Protein AF-A0A3B8Q4L4-F1 (afdb_monomer_lite)

Structure (mmCIF, N/CA/C/O backbone):
data_AF-A0A3B8Q4L4-F1
#
_entry.id   AF-A0A3B8Q4L4-F1
#
loop_
_atom_site.group_PDB
_atom_site.id
_atom_site.type_symbol
_atom_site.label_atom_id
_atom_site.label_alt_id
_atom_site.label_comp_id
_atom_site.label_asym_id
_atom_site.label_entity_id
_atom_site.label_seq_id
_atom_site.pdbx_PDB_ins_code
_atom_site.Cartn_x
_atom_site.Cartn_y
_atom_site.Cartn_z
_atom_site.occupancy
_atom_site.B_iso_or_equiv
_atom_site.auth_seq_id
_atom_site.auth_comp_id
_atom_site.auth_asym_id
_atom_site.auth_atom_id
_atom_site.pdbx_PDB_model_num
ATOM 1 N N . MET A 1 1 ? -42.171 13.833 16.687 1.00 53.84 1 MET A N 1
ATOM 2 C CA . MET A 1 1 ? -41.559 14.857 15.805 1.00 53.84 1 MET A CA 1
ATOM 3 C C . MET A 1 1 ? -40.022 14.888 15.889 1.00 53.84 1 MET A C 1
ATOM 5 O O . MET A 1 1 ? -39.383 14.886 14.846 1.00 53.84 1 MET A O 1
ATOM 9 N N . ALA A 1 2 ? -39.408 14.793 17.080 1.00 58.59 2 ALA A N 1
ATOM 10 C CA . ALA A 1 2 ? -37.945 14.850 17.272 1.00 58.59 2 ALA A CA 1
ATOM 11 C C . ALA A 1 2 ? -37.101 13.782 16.524 1.00 58.59 2 ALA A C 1
ATOM 13 O O . ALA A 1 2 ? -36.052 14.110 15.976 1.00 58.59 2 ALA A O 1
ATOM 14 N N . LYS A 1 3 ? -37.565 12.524 16.409 1.00 56.62 3 LYS A N 1
ATOM 15 C CA . LYS A 1 3 ? -36.823 11.451 15.699 1.00 56.62 3 LYS A CA 1
ATOM 16 C C . LYS A 1 3 ? -36.629 11.707 14.191 1.00 56.62 3 LYS A C 1
ATOM 18 O O . LYS A 1 3 ? -35.625 11.282 13.628 1.00 56.62 3 LYS A O 1
ATOM 23 N N . ARG A 1 4 ? -37.561 12.416 13.536 1.00 60.28 4 ARG A N 1
ATOM 24 C CA . ARG A 1 4 ? -37.479 12.746 12.096 1.00 60.28 4 ARG A CA 1
ATOM 25 C C . ARG A 1 4 ? -36.417 13.815 11.806 1.00 60.28 4 ARG A C 1
ATOM 27 O O . ARG A 1 4 ? -35.725 13.713 10.801 1.00 60.28 4 ARG A O 1
ATOM 34 N N . SER A 1 5 ? -36.255 14.785 12.709 1.00 61.53 5 SER A N 1
ATOM 35 C CA . SER A 1 5 ? -35.252 15.857 12.595 1.00 61.53 5 SER A CA 1
ATOM 36 C C . SER A 1 5 ? -33.817 15.318 12.698 1.00 61.53 5 SER A C 1
ATOM 38 O O . SER A 1 5 ? -32.987 15.604 11.838 1.00 61.53 5 SER A O 1
ATOM 40 N N . ALA A 1 6 ? -33.547 14.431 13.665 1.00 64.38 6 ALA A N 1
ATOM 41 C CA . ALA A 1 6 ? -32.236 13.787 13.802 1.00 64.38 6 ALA A CA 1
ATOM 42 C C . ALA A 1 6 ? -31.867 12.946 12.563 1.00 64.38 6 ALA A C 1
ATOM 44 O O . ALA A 1 6 ? -30.745 13.015 12.065 1.00 64.38 6 ALA A O 1
ATOM 45 N N . SER A 1 7 ? -32.830 12.201 12.008 1.00 71.19 7 SER A N 1
ATOM 46 C CA . SER A 1 7 ? -32.641 11.422 10.776 1.00 71.19 7 SER A CA 1
ATOM 47 C C . SER A 1 7 ? -32.289 12.296 9.566 1.00 71.19 7 SER A C 1
ATOM 49 O O . SER A 1 7 ? -31.403 11.924 8.794 1.00 71.19 7 SER A O 1
ATOM 51 N N . ALA A 1 8 ? -32.936 13.455 9.418 1.00 72.56 8 ALA A N 1
ATOM 52 C CA . ALA A 1 8 ? -32.645 14.401 8.345 1.00 72.56 8 ALA A CA 1
ATOM 53 C C . ALA A 1 8 ? -31.248 15.025 8.495 1.00 72.56 8 ALA A C 1
ATOM 55 O O . ALA A 1 8 ? -30.516 15.122 7.513 1.00 72.56 8 ALA A O 1
ATOM 56 N N . LEU A 1 9 ? -30.833 15.354 9.723 1.00 74.00 9 LEU A N 1
ATOM 57 C CA . LEU A 1 9 ? -29.500 15.891 10.013 1.00 74.00 9 LEU A CA 1
ATOM 58 C C . LEU A 1 9 ? -28.385 14.885 9.667 1.00 74.00 9 LEU A C 1
ATOM 60 O O . LEU A 1 9 ? -27.387 15.237 9.040 1.00 74.00 9 LEU A O 1
ATOM 64 N N . HIS A 1 10 ? -28.579 13.605 10.007 1.00 77.44 10 HIS A N 1
ATOM 65 C CA . HIS A 1 10 ? -27.652 12.529 9.638 1.00 77.44 10 HIS A CA 1
ATOM 66 C C . HIS A 1 10 ? -27.635 12.238 8.130 1.00 77.44 10 HIS A C 1
ATOM 68 O O . HIS A 1 10 ? -26.599 11.862 7.580 1.00 77.44 10 HIS A O 1
ATOM 74 N N . ALA A 1 11 ? -28.771 12.373 7.440 1.00 76.56 11 ALA A N 1
ATOM 75 C CA . ALA A 1 11 ? -28.820 12.262 5.985 1.00 76.56 11 ALA A CA 1
ATOM 76 C C . ALA A 1 11 ? -28.052 13.415 5.322 1.00 76.56 11 ALA A C 1
ATOM 78 O O . ALA A 1 11 ? -27.179 13.165 4.496 1.00 76.56 11 ALA A O 1
ATOM 79 N N . PHE A 1 12 ? -28.298 14.651 5.760 1.00 82.94 12 PHE A N 1
ATOM 80 C CA . PHE A 1 12 ? -27.614 15.841 5.265 1.00 82.94 12 PHE A CA 1
ATOM 81 C C . PHE A 1 12 ? -26.097 15.772 5.481 1.00 82.94 12 PHE A C 1
ATOM 83 O O . PHE A 1 12 ? -25.336 15.968 4.537 1.00 82.94 12 PHE A O 1
ATOM 90 N N . GLY A 1 13 ? -25.642 15.389 6.680 1.00 82.75 13 GLY A N 1
ATOM 91 C CA . GLY A 1 13 ? -24.214 15.235 6.973 1.00 82.75 13 GLY A CA 1
ATOM 92 C C . GLY A 1 13 ? -23.509 14.210 6.074 1.00 82.75 13 GLY A C 1
ATOM 93 O O . GLY A 1 13 ? -22.385 14.446 5.638 1.00 82.75 13 GLY A O 1
ATOM 94 N N . ARG A 1 14 ? -24.177 13.101 5.725 1.00 81.69 14 ARG A N 1
ATOM 95 C CA . ARG A 1 14 ? -23.632 12.106 4.782 1.00 81.69 14 ARG A CA 1
ATOM 96 C C . ARG A 1 14 ? -23.532 12.645 3.357 1.00 81.69 14 ARG A C 1
ATOM 98 O O . ARG A 1 14 ? -22.539 12.374 2.690 1.00 81.69 14 ARG A O 1
ATOM 105 N N . VAL A 1 15 ? -24.519 13.421 2.908 1.00 84.44 15 VAL A N 1
ATOM 106 C CA . VAL A 1 15 ? -24.485 14.069 1.586 1.00 84.44 15 VAL A CA 1
ATOM 107 C C . VAL A 1 15 ? -23.356 15.096 1.522 1.00 84.44 15 VAL A C 1
ATOM 109 O O . VAL A 1 15 ? -22.587 15.086 0.568 1.00 84.44 15 VAL A O 1
ATOM 112 N N . MET A 1 16 ? -23.196 15.928 2.555 1.00 86.19 16 MET A N 1
ATOM 113 C CA . MET A 1 16 ? -22.106 16.909 2.621 1.00 86.19 16 MET A CA 1
ATOM 114 C C . MET A 1 16 ? -20.729 16.241 2.634 1.00 86.19 16 MET A C 1
ATOM 116 O O . MET A 1 16 ? -19.833 16.683 1.921 1.00 86.19 16 MET A O 1
ATOM 120 N N . LEU A 1 17 ? -20.567 15.141 3.379 1.00 85.19 17 LEU A N 1
ATOM 121 C CA . LEU A 1 17 ? -19.337 14.347 3.346 1.00 85.19 17 LEU A CA 1
ATOM 122 C C . LEU A 1 17 ? -19.081 13.765 1.948 1.00 85.19 17 LEU A C 1
ATOM 124 O O . LEU A 1 17 ? -17.959 13.832 1.460 1.00 85.19 17 LEU A O 1
ATOM 128 N N . GLY A 1 18 ? -20.114 13.236 1.286 1.00 83.12 18 GLY A N 1
ATOM 129 C CA . GLY A 1 18 ? -20.011 12.746 -0.090 1.00 83.12 18 GLY A CA 1
ATOM 130 C C . GLY A 1 18 ? -19.560 13.833 -1.067 1.00 83.12 18 GLY A C 1
ATOM 131 O O . GLY A 1 18 ? -18.638 13.610 -1.845 1.00 83.12 18 GLY A O 1
ATOM 132 N N . LEU A 1 19 ? -20.140 15.033 -0.978 1.00 89.00 19 LEU A N 1
ATOM 133 C CA . LEU A 1 19 ? -19.730 16.182 -1.790 1.00 89.00 19 LEU A CA 1
ATOM 134 C C . LEU A 1 19 ? -18.293 16.623 -1.485 1.00 89.00 19 LEU A C 1
ATOM 136 O O . LEU A 1 19 ? -17.546 16.925 -2.408 1.00 89.00 19 LEU A O 1
ATOM 140 N N . ALA A 1 20 ? -17.881 16.606 -0.215 1.00 86.06 20 ALA A N 1
ATOM 141 C CA . ALA A 1 20 ? -16.512 16.930 0.185 1.00 86.06 20 ALA A CA 1
ATOM 142 C C . ALA A 1 20 ? -15.478 15.906 -0.323 1.00 86.06 20 ALA A C 1
ATOM 144 O O . ALA A 1 20 ? -14.315 16.255 -0.512 1.00 86.06 20 ALA A O 1
ATOM 145 N N . LEU A 1 21 ? -15.889 14.659 -0.577 1.00 87.00 21 LEU A N 1
ATOM 146 C CA . LEU A 1 21 ? -15.032 13.624 -1.160 1.00 87.00 21 LEU A CA 1
ATOM 147 C C . LEU A 1 21 ? -14.913 13.729 -2.690 1.00 87.00 21 LEU A C 1
ATOM 149 O O . LEU A 1 21 ? -13.948 13.208 -3.246 1.00 87.00 21 LEU A O 1
ATOM 153 N N . LEU A 1 22 ? -15.823 14.425 -3.385 1.00 88.81 22 LEU A N 1
ATOM 154 C CA . LEU A 1 22 ? -15.770 14.554 -4.849 1.00 88.81 22 LEU A CA 1
ATOM 155 C C . LEU A 1 22 ? -14.474 15.208 -5.365 1.00 88.81 22 LEU A C 1
ATOM 157 O O . LEU A 1 22 ? -13.882 14.642 -6.285 1.00 88.81 22 LEU A O 1
ATOM 161 N N . PRO A 1 23 ? -13.970 16.325 -4.794 1.00 89.38 23 PRO A N 1
ATOM 162 C CA . PRO A 1 23 ? -12.682 16.891 -5.197 1.00 89.38 23 PRO A CA 1
ATOM 163 C C . PRO A 1 23 ? -11.519 15.917 -4.998 1.00 89.38 23 PRO A C 1
ATOM 165 O O . PRO A 1 23 ? -10.610 15.866 -5.824 1.00 89.38 23 PRO A O 1
ATOM 168 N N . TRP A 1 24 ? -11.562 15.114 -3.930 1.00 84.75 24 TRP A N 1
ATOM 169 C CA . TRP A 1 24 ? -10.547 14.097 -3.663 1.00 84.75 24 TRP A CA 1
ATOM 170 C C . TRP A 1 24 ? -10.574 12.990 -4.719 1.00 84.75 24 TRP A C 1
ATOM 172 O O . TRP A 1 24 ? -9.538 12.656 -5.291 1.00 84.75 24 TRP A O 1
ATOM 182 N N . CYS A 1 25 ? -11.760 12.462 -5.035 1.00 87.69 25 CYS A N 1
ATOM 183 C CA . CYS A 1 25 ? -11.935 11.478 -6.101 1.00 87.69 25 CYS A CA 1
ATOM 184 C C . CYS A 1 25 ? -11.472 12.031 -7.451 1.00 87.69 25 CYS A C 1
ATOM 186 O O . CYS A 1 25 ? -10.726 11.358 -8.156 1.00 87.69 25 CYS A O 1
ATOM 188 N N . PHE A 1 26 ? -11.847 13.270 -7.780 1.00 91.25 26 PHE A N 1
ATOM 189 C CA . PHE A 1 26 ? -11.426 13.925 -9.015 1.00 91.25 26 PHE A CA 1
ATOM 190 C C . PHE A 1 26 ? -9.903 14.074 -9.093 1.00 91.25 26 PHE A C 1
ATOM 192 O O . PHE A 1 26 ? -9.304 13.698 -10.098 1.00 91.25 26 PHE A O 1
ATOM 199 N N . GLY A 1 27 ? -9.262 14.552 -8.022 1.00 90.75 27 GLY A N 1
ATOM 200 C CA . GLY A 1 27 ? -7.807 14.672 -7.945 1.00 90.75 27 GLY A CA 1
ATOM 201 C C . GLY A 1 27 ? -7.096 13.323 -8.080 1.00 90.75 27 GLY A C 1
ATOM 202 O O . GLY A 1 27 ? -6.127 13.216 -8.828 1.00 90.75 27 GLY A O 1
ATOM 203 N N . ALA A 1 28 ? -7.607 12.273 -7.430 1.00 85.69 28 ALA A N 1
ATOM 204 C CA . ALA A 1 28 ? -7.065 10.920 -7.542 1.00 85.69 28 ALA A CA 1
ATOM 205 C C . ALA A 1 28 ? -7.212 10.354 -8.964 1.00 85.69 28 ALA A C 1
ATOM 207 O O . ALA A 1 28 ? -6.259 9.798 -9.510 1.00 85.69 28 ALA A O 1
ATOM 208 N N . THR A 1 29 ? -8.376 10.535 -9.598 1.00 88.50 29 THR A N 1
ATOM 209 C CA . THR A 1 29 ? -8.589 10.150 -11.000 1.00 88.50 29 THR A CA 1
ATOM 210 C C . THR A 1 29 ? -7.673 10.936 -11.934 1.00 88.50 29 THR A C 1
ATOM 212 O O . THR A 1 29 ? -7.076 10.356 -12.837 1.00 88.50 29 THR A O 1
ATOM 215 N N . TRP A 1 30 ? -7.506 12.238 -11.704 1.00 92.44 30 TRP A N 1
ATOM 216 C CA . TRP A 1 30 ? -6.610 13.073 -12.497 1.00 92.44 30 TRP A CA 1
ATOM 217 C C . TRP A 1 30 ? -5.153 12.628 -12.369 1.00 92.44 30 TRP A C 1
ATOM 219 O O . TRP A 1 30 ? -4.470 12.474 -13.379 1.00 92.44 30 TRP A O 1
ATOM 229 N N . ALA A 1 31 ? -4.689 12.363 -11.146 1.00 86.19 31 ALA A N 1
ATOM 230 C CA . ALA A 1 31 ? -3.351 11.845 -10.893 1.00 86.19 31 ALA A CA 1
ATOM 231 C C . ALA A 1 31 ? -3.131 10.495 -11.589 1.00 86.19 31 ALA A C 1
ATOM 233 O O . ALA A 1 31 ? -2.110 10.309 -12.246 1.00 86.19 31 ALA A O 1
ATOM 234 N N . LEU A 1 32 ? -4.109 9.585 -11.528 1.00 84.44 32 LEU A N 1
ATOM 235 C CA . LEU A 1 32 ? -4.057 8.312 -12.249 1.00 84.44 32 LEU A CA 1
ATOM 236 C C . LEU A 1 32 ? -3.931 8.525 -13.763 1.00 84.44 32 LEU A C 1
ATOM 238 O O . LEU A 1 32 ? -3.065 7.928 -14.399 1.00 84.44 32 LEU A O 1
ATOM 242 N N . VAL A 1 33 ? -4.750 9.406 -14.343 1.00 87.12 33 VAL A N 1
ATOM 243 C CA . VAL A 1 33 ? -4.678 9.742 -15.772 1.00 87.12 33 VAL A CA 1
ATOM 244 C C . VAL A 1 33 ? -3.321 10.352 -16.125 1.00 87.12 33 VAL A C 1
ATOM 246 O O . VAL A 1 33 ? -2.746 9.997 -17.153 1.00 87.12 33 VAL A O 1
ATOM 249 N N . ALA A 1 34 ? -2.785 11.239 -15.287 1.00 86.56 34 ALA A N 1
ATOM 250 C CA . ALA A 1 34 ? -1.473 11.840 -15.488 1.00 86.56 34 ALA A CA 1
ATOM 251 C C . ALA A 1 34 ? -0.359 10.783 -15.474 1.00 86.56 34 ALA A C 1
ATOM 253 O O . ALA A 1 34 ? 0.487 10.792 -16.364 1.00 86.56 34 ALA A O 1
ATOM 254 N N . VAL A 1 35 ? -0.399 9.834 -14.532 1.00 81.38 35 VAL A N 1
ATOM 255 C CA . VAL A 1 35 ? 0.556 8.717 -14.453 1.00 81.38 35 VAL A CA 1
ATOM 256 C C . VAL A 1 35 ? 0.451 7.811 -15.680 1.00 81.38 35 VAL A C 1
ATOM 258 O O . VAL A 1 35 ? 1.473 7.499 -16.282 1.00 81.38 35 VAL A O 1
ATOM 261 N N . ILE A 1 36 ? -0.762 7.441 -16.107 1.00 81.62 36 ILE A N 1
ATOM 262 C CA . ILE A 1 36 ? -0.972 6.621 -17.313 1.00 81.62 36 ILE A CA 1
ATOM 263 C C . ILE A 1 36 ? -0.420 7.330 -18.557 1.00 81.62 36 ILE A C 1
ATOM 265 O O . ILE A 1 36 ? 0.249 6.711 -19.383 1.00 81.62 36 ILE A O 1
ATOM 269 N N . ARG A 1 37 ? -0.664 8.639 -18.691 1.00 83.81 37 ARG A N 1
ATOM 270 C CA . ARG A 1 37 ? -0.133 9.436 -19.806 1.00 83.81 37 ARG A CA 1
ATOM 271 C C . ARG A 1 37 ? 1.390 9.546 -19.757 1.00 83.81 37 ARG A C 1
ATOM 273 O O . ARG A 1 37 ? 2.023 9.423 -20.799 1.00 83.81 37 ARG A O 1
ATOM 280 N N . ALA A 1 38 ? 1.967 9.746 -18.572 1.00 81.31 38 ALA A N 1
ATOM 281 C CA . ALA A 1 38 ? 3.412 9.840 -18.374 1.00 81.31 38 ALA A CA 1
ATOM 282 C C . ALA A 1 38 ? 4.132 8.504 -18.620 1.00 81.31 38 ALA A C 1
ATOM 284 O O . ALA A 1 38 ? 5.236 8.500 -19.156 1.00 81.31 38 ALA A O 1
ATOM 285 N N . ALA A 1 39 ? 3.501 7.372 -18.288 1.00 74.00 39 ALA A N 1
ATOM 286 C CA . ALA A 1 39 ? 4.018 6.041 -18.605 1.00 74.00 39 ALA A CA 1
ATOM 287 C C . ALA A 1 39 ? 4.113 5.794 -20.125 1.00 74.00 39 ALA A C 1
ATOM 289 O O . ALA A 1 39 ? 4.974 5.036 -20.587 1.00 74.00 39 ALA A O 1
ATOM 290 N N . GLY A 1 40 ? 3.246 6.454 -20.905 1.00 67.81 40 GLY A N 1
ATOM 291 C CA . GLY A 1 40 ? 3.219 6.390 -22.363 1.00 67.81 40 GLY A CA 1
ATOM 292 C C . GLY A 1 40 ? 2.931 4.982 -22.910 1.00 67.81 40 GLY A C 1
ATOM 293 O O . GLY A 1 40 ? 2.570 4.064 -22.169 1.00 67.81 40 GLY A O 1
ATOM 294 N N . PRO A 1 41 ? 3.124 4.759 -24.221 1.00 67.62 41 PRO A N 1
ATOM 295 C CA . PRO A 1 41 ? 3.063 3.430 -24.830 1.00 67.62 41 PRO A CA 1
ATOM 296 C C . PRO A 1 41 ? 4.307 2.581 -24.510 1.00 67.62 41 PRO A C 1
ATOM 298 O O . PRO A 1 41 ? 4.626 1.658 -25.257 1.00 67.62 41 PRO A O 1
ATOM 301 N N . SER A 1 42 ? 5.057 2.897 -23.444 1.00 75.44 42 SER A N 1
ATOM 302 C CA . SER A 1 42 ? 6.305 2.199 -23.156 1.00 75.44 42 SER A CA 1
ATOM 303 C C . SER A 1 42 ? 6.013 0.729 -22.854 1.00 75.44 42 SER A C 1
ATOM 305 O O . SER A 1 42 ? 5.439 0.369 -21.824 1.00 75.44 42 SER A O 1
ATOM 307 N N . ALA A 1 43 ? 6.409 -0.141 -23.787 1.00 72.62 43 ALA A N 1
ATOM 308 C CA . ALA A 1 43 ? 6.245 -1.581 -23.637 1.00 72.62 43 ALA A CA 1
ATOM 309 C C . ALA A 1 43 ? 6.866 -2.050 -22.315 1.00 72.62 43 ALA A C 1
ATOM 311 O O . ALA A 1 43 ? 6.286 -2.873 -21.624 1.00 72.62 43 ALA A O 1
ATOM 312 N N . THR A 1 44 ? 7.981 -1.449 -21.897 1.00 83.06 44 THR A N 1
ATOM 313 C CA . THR A 1 44 ? 8.677 -1.787 -20.654 1.00 83.06 44 THR A CA 1
ATOM 314 C C . THR A 1 44 ? 7.828 -1.574 -19.397 1.00 83.06 44 THR A C 1
ATOM 316 O O . THR A 1 44 ? 7.854 -2.432 -18.519 1.00 83.06 44 THR A O 1
ATOM 319 N N . PHE A 1 45 ? 7.055 -0.484 -19.293 1.00 87.88 45 PHE A N 1
ATOM 320 C CA . PHE A 1 45 ? 6.171 -0.255 -18.140 1.00 87.88 45 PHE A CA 1
ATOM 321 C C . PHE A 1 45 ? 5.051 -1.296 -18.086 1.00 87.88 45 PHE A C 1
ATOM 323 O O . PHE A 1 45 ? 4.849 -1.951 -17.059 1.00 87.88 45 PHE A O 1
ATOM 330 N N . TRP A 1 46 ? 4.334 -1.461 -19.201 1.00 88.94 46 TRP A N 1
ATOM 331 C CA . TRP A 1 46 ? 3.165 -2.334 -19.272 1.00 88.94 46 TRP A CA 1
ATOM 332 C C . TRP A 1 46 ? 3.549 -3.807 -19.153 1.00 88.94 46 TRP A C 1
ATOM 334 O O . TRP A 1 46 ? 2.930 -4.533 -18.381 1.00 88.94 46 TRP A O 1
ATOM 344 N N . VAL A 1 47 ? 4.610 -4.238 -19.840 1.00 92.56 47 VAL A N 1
ATOM 345 C CA . VAL A 1 47 ? 5.132 -5.609 -19.758 1.00 92.56 47 VAL A CA 1
ATOM 346 C C . VAL A 1 47 ? 5.608 -5.918 -18.345 1.00 92.56 47 VAL A C 1
ATOM 348 O O . VAL A 1 47 ? 5.277 -6.979 -17.827 1.00 92.56 47 VAL A O 1
ATOM 351 N N . ALA A 1 48 ? 6.330 -5.006 -17.688 1.00 93.69 48 ALA A N 1
ATOM 352 C CA . ALA A 1 48 ? 6.765 -5.233 -16.315 1.00 93.69 48 ALA A CA 1
ATOM 353 C C . ALA A 1 48 ? 5.574 -5.317 -15.350 1.00 93.69 48 ALA A C 1
ATOM 355 O O . ALA A 1 48 ? 5.458 -6.291 -14.611 1.00 93.69 48 ALA A O 1
ATOM 356 N N . THR A 1 49 ? 4.659 -4.343 -15.392 1.00 93.81 49 THR A N 1
ATOM 357 C CA . THR A 1 49 ? 3.496 -4.289 -14.490 1.00 93.81 49 THR A CA 1
ATOM 358 C C . THR A 1 49 ? 2.583 -5.500 -14.674 1.00 93.81 49 THR A C 1
ATOM 360 O O . THR A 1 49 ? 2.266 -6.193 -13.707 1.00 93.81 49 THR A O 1
ATOM 363 N N . PHE A 1 50 ? 2.193 -5.814 -15.913 1.00 94.81 50 PHE A N 1
ATOM 364 C CA . PHE A 1 50 ? 1.358 -6.983 -16.184 1.00 94.81 50 PHE A CA 1
ATOM 365 C C . PHE A 1 50 ? 2.109 -8.294 -15.971 1.00 94.81 50 PHE A C 1
ATOM 367 O O . PHE A 1 50 ? 1.504 -9.254 -15.509 1.00 94.81 50 PHE A O 1
ATOM 374 N N . GLY A 1 51 ? 3.417 -8.340 -16.230 1.00 96.62 51 GLY A N 1
ATOM 375 C CA . GLY A 1 51 ? 4.257 -9.494 -15.917 1.00 96.62 51 GLY A CA 1
ATOM 376 C C . GLY A 1 51 ? 4.282 -9.793 -14.419 1.00 96.62 51 GLY A C 1
ATOM 377 O O . GLY A 1 51 ? 4.132 -10.947 -14.022 1.00 96.62 51 GLY A O 1
ATOM 378 N N . GLY A 1 52 ? 4.383 -8.761 -13.578 1.00 97.00 52 GLY A N 1
ATOM 379 C CA . GLY A 1 52 ? 4.292 -8.892 -12.124 1.00 97.00 52 GLY A CA 1
ATOM 380 C C . GLY A 1 52 ? 2.919 -9.372 -11.669 1.00 97.00 52 GLY A C 1
ATOM 381 O O . GLY A 1 52 ? 2.820 -10.331 -10.902 1.00 97.00 52 GLY A O 1
ATOM 382 N N . ALA A 1 53 ? 1.853 -8.766 -12.197 1.00 97.06 53 ALA A N 1
ATOM 383 C CA . ALA A 1 53 ? 0.483 -9.174 -11.896 1.00 97.06 53 ALA A CA 1
ATOM 384 C C . ALA A 1 53 ? 0.208 -10.629 -12.317 1.00 97.06 53 ALA A C 1
ATOM 386 O O . ALA A 1 53 ? -0.296 -11.417 -11.521 1.00 97.06 53 ALA A O 1
ATOM 387 N N . ALA A 1 54 ? 0.600 -11.013 -13.535 1.00 96.94 54 ALA A N 1
ATOM 388 C CA . ALA A 1 54 ? 0.460 -12.372 -14.051 1.00 96.94 54 ALA A CA 1
ATOM 389 C C . ALA A 1 54 ? 1.270 -13.379 -13.224 1.00 96.94 54 ALA A C 1
ATOM 391 O O . ALA A 1 54 ? 0.795 -14.481 -12.960 1.00 96.94 54 ALA A O 1
ATOM 392 N N . SER A 1 55 ? 2.463 -12.987 -12.765 1.00 96.38 55 SER A N 1
ATOM 393 C CA . SER A 1 55 ? 3.300 -13.816 -11.892 1.00 96.38 55 SER A CA 1
ATOM 394 C C . SER A 1 55 ? 2.619 -14.078 -10.548 1.00 96.38 55 SER A C 1
ATOM 396 O O . SER A 1 55 ? 2.609 -15.218 -10.089 1.00 96.38 55 SER A O 1
ATOM 398 N N . TRP A 1 56 ? 1.995 -13.066 -9.929 1.00 96.00 56 TRP A N 1
ATOM 399 C CA . TRP A 1 56 ? 1.192 -13.288 -8.722 1.00 96.00 56 TRP A CA 1
ATOM 400 C C . TRP A 1 56 ? -0.028 -14.166 -9.002 1.00 96.00 56 TRP A C 1
ATOM 402 O O . TRP A 1 56 ? -0.290 -15.093 -8.248 1.00 96.00 56 TRP A O 1
ATOM 412 N N . VAL A 1 57 ? -0.755 -13.922 -10.094 1.00 94.56 57 VAL A N 1
ATOM 413 C CA . VAL A 1 57 ? -1.915 -14.744 -10.474 1.00 94.56 57 VAL A CA 1
ATOM 414 C C . VAL A 1 57 ? -1.511 -16.211 -10.649 1.00 94.56 57 VAL A C 1
ATOM 416 O O . VAL A 1 57 ? -2.202 -17.103 -10.157 1.00 94.56 57 VAL A O 1
ATOM 419 N N . ALA A 1 58 ? -0.362 -16.474 -11.274 1.00 94.75 58 ALA A N 1
ATOM 420 C CA . ALA A 1 58 ? 0.197 -17.816 -11.368 1.00 94.75 58 ALA A CA 1
ATOM 421 C C . ALA A 1 58 ? 0.477 -18.401 -9.975 1.00 94.75 58 ALA A C 1
ATOM 423 O O . ALA A 1 58 ? 0.058 -19.520 -9.695 1.00 94.75 58 ALA A O 1
ATOM 424 N N . VAL A 1 59 ? 1.100 -17.640 -9.068 1.00 93.81 59 VAL A N 1
ATOM 425 C CA . VAL A 1 59 ? 1.298 -18.069 -7.671 1.00 93.81 59 VAL A CA 1
ATOM 426 C C . VAL A 1 59 ? -0.035 -18.362 -6.978 1.00 93.81 59 VAL A C 1
ATOM 428 O O . VAL A 1 59 ? -0.176 -19.399 -6.341 1.00 93.81 59 VAL A O 1
ATOM 431 N N . PHE A 1 60 ? -1.036 -17.501 -7.134 1.00 91.25 60 PHE A N 1
ATOM 432 C CA . PHE A 1 60 ? -2.340 -17.629 -6.489 1.00 91.25 60 PHE A CA 1
ATOM 433 C C . PHE A 1 60 ? -3.085 -18.912 -6.883 1.00 91.25 60 PHE A C 1
ATOM 435 O O . PHE A 1 60 ? -3.760 -19.510 -6.041 1.00 91.25 60 PHE A O 1
ATOM 442 N N . PHE A 1 61 ? -2.976 -19.328 -8.148 1.00 92.62 61 PHE A N 1
ATOM 443 C CA . PHE A 1 61 ? -3.635 -20.536 -8.651 1.00 92.62 61 PHE A CA 1
ATOM 444 C C . PHE A 1 61 ? -2.790 -21.806 -8.512 1.00 92.62 61 PHE A C 1
ATOM 446 O O . PHE A 1 61 ? -3.360 -22.883 -8.346 1.00 92.62 61 PHE A O 1
ATOM 453 N N . LEU A 1 62 ? -1.459 -21.705 -8.588 1.00 94.06 62 LEU A N 1
ATOM 454 C CA . LEU A 1 62 ? -0.566 -22.869 -8.649 1.00 94.06 62 LEU A CA 1
ATOM 455 C C . LEU A 1 62 ? 0.082 -23.226 -7.305 1.00 94.06 62 LEU A C 1
ATOM 457 O O . LEU A 1 62 ? 0.527 -24.359 -7.134 1.00 94.06 62 LEU A O 1
ATOM 461 N N . LEU A 1 63 ? 0.162 -22.288 -6.356 1.00 91.19 63 LEU A N 1
ATOM 462 C CA . LEU A 1 63 ? 0.831 -22.474 -5.065 1.00 91.19 63 LEU A CA 1
ATOM 463 C C . LEU A 1 63 ? -0.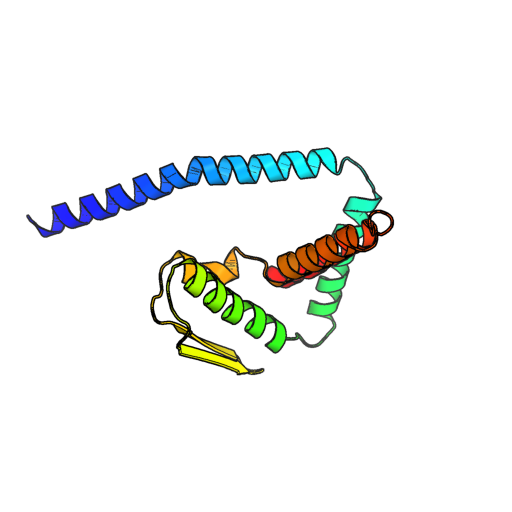150 -22.344 -3.885 1.00 91.19 63 LEU A C 1
ATOM 465 O O . LEU A 1 63 ? -1.193 -21.694 -3.994 1.00 91.19 63 LEU A O 1
ATOM 469 N N . PRO A 1 64 ? 0.174 -22.934 -2.716 1.00 85.81 64 PRO A N 1
ATOM 470 C CA . PRO A 1 64 ? -0.598 -22.728 -1.497 1.00 85.81 64 PRO A CA 1
ATOM 471 C C . PRO A 1 64 ? -0.663 -21.244 -1.128 1.00 85.81 64 PRO A C 1
ATOM 473 O O . PRO A 1 64 ? 0.363 -20.572 -1.003 1.00 85.81 64 PRO A O 1
ATOM 476 N N . LYS A 1 65 ? -1.880 -20.735 -0.919 1.00 81.81 65 LYS A N 1
ATOM 477 C CA . LYS A 1 65 ? -2.111 -19.316 -0.635 1.00 81.81 65 LYS A CA 1
ATOM 478 C C . LYS A 1 65 ? -1.452 -18.917 0.691 1.00 81.81 65 LYS A C 1
ATOM 480 O O . LYS A 1 65 ? -1.782 -19.514 1.723 1.00 81.81 65 LYS A O 1
ATOM 485 N N . PRO A 1 66 ? -0.586 -17.888 0.718 1.00 81.69 66 PRO A N 1
ATOM 486 C CA . PRO A 1 66 ? 0.041 -17.408 1.945 1.00 81.69 66 PRO A CA 1
ATOM 487 C C . PRO A 1 66 ? -0.954 -16.575 2.773 1.00 81.69 66 PRO A C 1
ATOM 489 O O . PRO A 1 66 ? -0.800 -15.368 2.942 1.00 81.69 66 PRO A O 1
ATOM 492 N N . LEU A 1 67 ? -1.986 -17.232 3.312 1.00 85.19 67 LEU A N 1
ATOM 493 C CA . LEU A 1 67 ? -3.076 -16.619 4.084 1.00 85.19 67 LEU A CA 1
ATOM 494 C C . LEU A 1 67 ? -2.575 -15.770 5.254 1.00 85.19 67 LEU A C 1
ATOM 496 O O . LEU A 1 67 ? -3.111 -14.698 5.511 1.00 85.19 67 LEU A O 1
ATOM 500 N N . TRP A 1 68 ? -1.521 -16.214 5.940 1.00 86.69 68 TRP A N 1
ATOM 501 C CA . TRP A 1 68 ? -0.948 -15.461 7.055 1.00 86.69 68 TRP A CA 1
ATOM 502 C C . TRP A 1 68 ? -0.430 -14.085 6.612 1.00 86.69 68 TRP A C 1
ATOM 504 O O . TRP A 1 68 ? -0.622 -13.115 7.337 1.00 86.69 68 TRP A O 1
ATOM 514 N N . LEU A 1 69 ? 0.175 -13.984 5.422 1.00 90.00 69 LEU A N 1
ATOM 515 C CA . LEU A 1 69 ? 0.694 -12.726 4.892 1.00 90.00 69 LEU A CA 1
ATOM 516 C C . LEU A 1 69 ? -0.468 -11.769 4.616 1.00 90.00 69 LEU A C 1
ATOM 518 O O . LEU A 1 69 ? -0.458 -10.637 5.082 1.00 90.00 69 LEU A O 1
ATOM 522 N N . TYR A 1 70 ? -1.523 -12.256 3.962 1.00 88.88 70 TYR A N 1
ATOM 523 C CA . TYR A 1 70 ? -2.738 -11.472 3.742 1.00 88.88 70 TYR A CA 1
ATOM 524 C C . TYR A 1 70 ? -3.322 -10.942 5.062 1.00 88.88 70 TYR A C 1
ATOM 526 O O . TYR A 1 70 ? -3.567 -9.744 5.201 1.00 88.88 70 TYR A O 1
ATOM 534 N N . VAL A 1 71 ? -3.468 -11.815 6.064 1.00 89.94 71 VAL A N 1
ATOM 535 C CA . VAL A 1 71 ? -4.011 -11.453 7.381 1.00 89.94 71 VAL A CA 1
ATOM 536 C C . VAL A 1 71 ? -3.136 -10.413 8.088 1.00 89.94 71 VAL A C 1
ATOM 538 O O . VAL A 1 71 ? -3.673 -9.472 8.667 1.00 89.94 71 VAL A O 1
ATOM 541 N N . VAL A 1 72 ? -1.802 -10.538 8.034 1.00 92.38 72 VAL A N 1
ATOM 542 C CA . VAL A 1 72 ? -0.893 -9.534 8.617 1.00 92.38 72 VAL A CA 1
ATOM 543 C C . VAL A 1 72 ? -1.155 -8.165 7.998 1.00 92.38 72 VAL A C 1
ATOM 545 O O . VAL A 1 72 ? -1.363 -7.204 8.737 1.00 92.38 72 VAL A O 1
ATOM 548 N N . GLY A 1 73 ? -1.166 -8.071 6.666 1.00 91.31 73 GLY A N 1
ATOM 549 C CA . GLY A 1 73 ? -1.417 -6.810 5.970 1.00 91.31 73 GLY A CA 1
ATOM 550 C C . GLY A 1 73 ? -2.789 -6.222 6.304 1.00 91.31 73 GLY A C 1
ATOM 551 O O . GLY A 1 73 ? -2.902 -5.018 6.543 1.00 91.31 73 GLY A O 1
ATOM 552 N N . HIS A 1 74 ? -3.813 -7.073 6.396 1.00 92.62 74 HIS A N 1
ATOM 553 C CA . HIS A 1 74 ? -5.182 -6.677 6.719 1.00 92.62 74 HIS A CA 1
ATOM 554 C C . HIS A 1 74 ? -5.288 -6.048 8.117 1.00 92.62 74 HIS A C 1
ATOM 556 O O . HIS A 1 74 ? -5.684 -4.889 8.265 1.00 92.62 74 HIS A O 1
ATOM 562 N N . GLU A 1 75 ? -4.851 -6.769 9.150 1.00 93.12 75 GLU A N 1
ATOM 563 C CA . GLU A 1 75 ? -4.927 -6.297 10.537 1.00 93.12 75 GLU A CA 1
ATOM 564 C C . GLU A 1 75 ? -3.996 -5.104 10.793 1.00 93.12 75 GLU A C 1
ATOM 566 O O . GLU A 1 75 ? -4.328 -4.186 11.549 1.00 93.12 75 GLU A O 1
ATOM 571 N N . LEU A 1 76 ? -2.814 -5.089 10.166 1.00 93.06 76 LEU A N 1
ATOM 572 C CA . LEU A 1 76 ? -1.860 -3.994 10.327 1.00 93.06 76 LEU A CA 1
ATOM 573 C C . LEU A 1 76 ? -2.388 -2.710 9.688 1.00 93.06 76 LEU A C 1
ATOM 575 O O . LEU A 1 76 ? -2.191 -1.623 10.231 1.00 93.06 76 LEU A O 1
ATOM 579 N N . THR A 1 77 ? -3.130 -2.823 8.588 1.00 94.38 77 THR A N 1
ATOM 580 C CA . THR A 1 77 ? -3.797 -1.673 7.977 1.00 94.38 77 THR A CA 1
ATOM 581 C C . THR A 1 77 ? -4.824 -1.070 8.935 1.00 94.38 77 THR A C 1
ATOM 583 O O . THR A 1 77 ? -4.804 0.138 9.169 1.00 94.38 77 THR A O 1
ATOM 586 N N . HIS A 1 78 ? -5.654 -1.883 9.592 1.00 92.81 78 HIS A N 1
ATOM 587 C CA . HIS A 1 78 ? -6.547 -1.386 10.644 1.00 92.81 78 HIS A CA 1
ATOM 588 C C . HIS A 1 78 ? -5.791 -0.690 11.787 1.00 92.81 78 HIS A C 1
ATOM 590 O O . HIS A 1 78 ? -6.218 0.372 12.255 1.00 92.81 78 HIS A O 1
ATOM 596 N N . ALA A 1 79 ? -4.662 -1.252 12.227 1.00 92.75 79 ALA A N 1
ATOM 597 C CA . ALA A 1 79 ? -3.826 -0.667 13.273 1.00 92.75 79 ALA A CA 1
ATOM 598 C C . ALA A 1 79 ? -3.268 0.712 12.872 1.00 92.75 79 ALA A C 1
ATOM 600 O O . ALA A 1 79 ? -3.431 1.682 13.616 1.00 92.75 79 ALA A O 1
ATOM 601 N N . ILE A 1 80 ? -2.681 0.819 11.676 1.00 93.44 80 ILE A N 1
ATOM 602 C CA . ILE A 1 80 ? -2.117 2.067 11.139 1.00 93.44 80 ILE A CA 1
ATOM 603 C C . ILE A 1 80 ? -3.201 3.136 11.029 1.00 93.44 80 ILE A C 1
ATOM 605 O O . ILE A 1 80 ? -3.042 4.246 11.537 1.00 93.44 80 ILE A O 1
ATOM 609 N N . TRP A 1 81 ? -4.338 2.803 10.420 1.00 93.62 81 TRP A N 1
ATOM 610 C CA . TRP A 1 81 ? -5.424 3.764 10.233 1.00 93.62 81 TRP A CA 1
ATOM 611 C C . TRP A 1 81 ? -6.081 4.174 11.547 1.00 93.62 81 TRP A C 1
ATOM 613 O O . TRP A 1 81 ? -6.531 5.312 11.684 1.00 93.62 81 TRP A O 1
ATOM 623 N N . THR A 1 82 ? -6.088 3.290 12.544 1.00 93.25 82 THR A N 1
ATOM 624 C CA . THR A 1 82 ? -6.508 3.644 13.902 1.00 93.25 82 THR A CA 1
ATOM 625 C C . THR A 1 82 ? -5.603 4.718 14.489 1.00 93.25 82 THR A C 1
ATOM 627 O O . THR A 1 82 ? -6.122 5.701 15.017 1.00 93.25 82 THR A O 1
ATOM 630 N N . TRP A 1 83 ? -4.279 4.568 14.381 1.00 92.94 83 TRP A N 1
ATOM 631 C CA . TRP A 1 83 ? -3.332 5.585 14.847 1.00 92.94 83 TRP A CA 1
ATOM 632 C C . TRP A 1 83 ? -3.505 6.910 14.104 1.00 92.94 83 TRP A C 1
ATOM 634 O O . TRP A 1 83 ? -3.589 7.954 14.747 1.00 92.94 83 TRP A O 1
ATOM 644 N N . LEU A 1 84 ? -3.661 6.870 12.776 1.00 90.75 84 LEU A N 1
ATOM 645 C CA . LEU A 1 84 ? -3.926 8.066 11.964 1.00 90.75 84 LEU A CA 1
ATOM 646 C C . LEU A 1 84 ? -5.237 8.767 12.358 1.00 90.75 84 LEU A C 1
ATOM 648 O O . LEU A 1 84 ? -5.332 9.988 12.296 1.00 90.75 84 LEU A O 1
ATOM 652 N N . CYS A 1 85 ? -6.236 8.015 12.828 1.00 90.38 85 CYS A N 1
ATOM 653 C CA . CYS A 1 85 ? -7.496 8.556 13.345 1.00 90.38 85 CYS A CA 1
ATOM 654 C C . CYS A 1 85 ? -7.444 8.952 14.838 1.00 90.38 85 CYS A C 1
ATOM 656 O O . CYS A 1 85 ? -8.498 9.199 15.440 1.00 90.38 85 CYS A O 1
ATOM 658 N N . GLY A 1 86 ? -6.256 8.975 15.456 1.00 89.94 86 GLY A N 1
ATOM 659 C CA . GLY A 1 86 ? -6.047 9.332 16.865 1.00 89.94 86 GLY A CA 1
ATOM 660 C C . GLY A 1 86 ? -6.487 8.262 17.872 1.00 89.94 86 GLY A C 1
ATOM 661 O O . GLY A 1 86 ? -6.655 8.550 19.057 1.00 89.94 86 GLY A O 1
ATOM 662 N N . GLY A 1 87 ? -6.728 7.031 17.420 1.00 90.81 87 GLY A N 1
ATOM 663 C CA . GLY A 1 87 ? -7.006 5.881 18.276 1.00 90.81 87 GLY A CA 1
ATOM 664 C C . GLY A 1 87 ? -5.730 5.195 18.773 1.00 90.81 87 GLY A C 1
ATOM 665 O O . GLY A 1 87 ? -4.616 5.503 18.360 1.00 90.81 87 GLY A O 1
ATOM 666 N N . ARG A 1 88 ? -5.894 4.213 19.661 1.00 89.19 88 ARG A N 1
ATOM 667 C CA . ARG A 1 88 ? -4.821 3.359 20.184 1.00 89.19 88 ARG A CA 1
ATOM 668 C C . ARG A 1 88 ? -5.109 1.901 19.852 1.00 89.19 88 ARG A C 1
ATOM 670 O O . ARG A 1 88 ? -6.257 1.463 19.924 1.00 89.19 88 ARG A O 1
ATOM 677 N N . VAL A 1 89 ? -4.062 1.146 19.552 1.00 89.50 89 VAL A N 1
ATOM 678 C CA . VAL A 1 89 ? -4.129 -0.309 19.371 1.00 89.50 89 VAL A CA 1
ATOM 679 C C . VAL A 1 89 ? -3.858 -0.948 20.729 1.00 89.50 89 VAL A C 1
ATOM 681 O O . VAL A 1 89 ? -2.828 -0.681 21.338 1.00 89.50 89 VAL A O 1
ATOM 684 N N . LYS A 1 90 ? -4.816 -1.726 21.238 1.00 87.75 90 LYS A N 1
ATOM 685 C CA . LYS A 1 90 ? -4.738 -2.382 22.553 1.00 87.75 90 LYS A CA 1
ATOM 686 C C . LYS A 1 90 ? -4.162 -3.789 22.457 1.00 87.75 90 LYS A C 1
ATOM 688 O O . LYS A 1 90 ? -3.429 -4.211 23.342 1.00 87.75 90 LYS A O 1
ATOM 693 N N . SER A 1 91 ? -4.508 -4.518 21.402 1.00 86.81 91 SER A N 1
ATOM 694 C CA . SER A 1 91 ? -3.946 -5.834 21.122 1.00 86.81 91 SER A CA 1
ATOM 695 C C . SER A 1 91 ? -3.883 -6.061 19.618 1.00 86.81 91 SER A C 1
ATOM 697 O O . SER A 1 91 ? -4.723 -5.563 18.866 1.00 86.81 91 SER A O 1
ATOM 699 N N . PHE A 1 92 ? -2.872 -6.807 19.194 1.00 89.31 92 PHE A N 1
ATOM 700 C CA . PHE A 1 92 ? -2.671 -7.221 17.817 1.00 89.31 92 PHE A CA 1
ATOM 701 C C . PHE A 1 92 ? -2.297 -8.699 17.832 1.00 89.31 92 PHE A C 1
ATOM 703 O O . PHE A 1 92 ? -1.330 -9.087 18.490 1.00 89.31 92 PHE A O 1
ATOM 710 N N . ARG A 1 93 ? -3.087 -9.535 17.161 1.00 85.75 93 ARG A N 1
ATOM 711 C CA . ARG A 1 93 ? -2.832 -10.971 17.058 1.00 85.75 93 ARG A CA 1
ATOM 712 C C . ARG A 1 93 ? -3.035 -11.404 15.620 1.00 85.75 93 ARG A C 1
ATOM 714 O O . ARG A 1 93 ? -4.102 -11.191 15.058 1.00 85.75 93 ARG A O 1
ATOM 721 N N . VAL A 1 94 ? -2.027 -12.059 15.059 1.00 84.06 94 VAL A N 1
ATOM 722 C CA . VAL A 1 94 ? -2.096 -12.643 13.722 1.00 84.06 94 VAL A CA 1
ATOM 723 C C . VAL A 1 94 ? -1.714 -14.109 13.806 1.00 84.06 94 VAL A C 1
ATOM 725 O O . VAL A 1 94 ? -0.733 -14.473 14.451 1.00 84.06 94 VAL A O 1
ATOM 728 N N . THR A 1 95 ? -2.521 -14.956 13.179 1.00 78.50 95 THR A N 1
ATOM 729 C CA . THR A 1 95 ? -2.293 -16.395 13.063 1.00 78.50 95 THR A CA 1
ATOM 730 C C . THR A 1 95 ? -2.518 -16.835 11.619 1.00 78.50 95 THR A C 1
ATOM 732 O O . THR A 1 95 ? -3.157 -16.139 10.833 1.00 78.50 95 THR A O 1
ATOM 735 N N . SER A 1 96 ? -2.048 -18.030 11.266 1.00 71.19 96 SER A N 1
ATOM 736 C CA . SER A 1 96 ? -2.280 -18.623 9.942 1.00 71.19 96 SER A CA 1
ATOM 737 C C . SER A 1 96 ? -3.752 -18.933 9.644 1.00 71.19 96 SER A C 1
ATOM 739 O O . SER A 1 96 ? -4.097 -19.146 8.486 1.00 71.19 96 SER A O 1
ATOM 741 N N . LYS A 1 97 ? -4.618 -18.947 10.668 1.00 74.06 97 LYS A N 1
ATOM 742 C CA . LYS A 1 97 ? -6.065 -19.182 10.543 1.00 74.06 97 LYS A CA 1
ATOM 743 C C . LYS A 1 97 ? -6.895 -17.893 10.518 1.00 74.06 97 LYS A C 1
ATOM 745 O O . LYS A 1 97 ? -8.092 -17.965 10.270 1.00 74.06 97 LYS A O 1
ATOM 750 N N . GLY A 1 98 ? -6.288 -16.742 10.805 1.00 79.19 98 GLY A N 1
ATOM 751 C CA . GLY A 1 98 ? -6.988 -15.465 10.939 1.00 79.19 98 GLY A CA 1
ATOM 752 C C . GLY A 1 98 ? -6.266 -14.489 11.864 1.00 79.19 98 GLY A C 1
ATOM 753 O O . GLY A 1 98 ? -5.264 -14.829 12.501 1.00 79.19 98 GLY A O 1
ATOM 754 N N . GLY A 1 99 ? -6.771 -13.263 11.933 1.00 82.81 99 GLY A N 1
ATOM 755 C CA . GLY A 1 99 ? -6.200 -12.178 12.720 1.00 82.81 99 GLY A CA 1
ATOM 756 C C . GLY A 1 99 ? -7.272 -11.436 13.500 1.00 82.81 99 GLY A C 1
ATOM 757 O O . GLY A 1 99 ? -8.464 -11.590 13.250 1.00 82.81 99 GLY A O 1
ATOM 758 N N . SER A 1 100 ? -6.836 -10.687 14.505 1.00 86.00 100 SER A N 1
ATOM 759 C CA . SER A 1 100 ? -7.693 -9.768 15.236 1.00 86.00 100 SER A CA 1
ATOM 760 C C . SER A 1 100 ? -6.870 -8.612 15.787 1.00 86.00 100 SER A C 1
ATOM 762 O O . SER A 1 100 ? -5.917 -8.827 16.551 1.00 86.00 100 SER A O 1
ATOM 764 N N . VAL A 1 101 ? -7.291 -7.392 15.484 1.00 87.38 101 VAL A N 1
ATOM 765 C CA . VAL A 1 101 ? -6.803 -6.176 16.124 1.00 87.38 101 VAL A CA 1
ATOM 766 C C . VAL A 1 101 ? -7.878 -5.577 17.030 1.00 87.38 101 VAL A C 1
ATOM 768 O O . VAL A 1 101 ? -9.012 -5.328 16.625 1.00 87.38 101 VAL A O 1
ATOM 771 N N . THR A 1 102 ? -7.531 -5.327 18.293 1.00 86.75 102 THR A N 1
ATOM 772 C CA . THR A 1 102 ? -8.414 -4.609 19.222 1.00 86.75 102 THR A CA 1
ATOM 773 C C . THR A 1 102 ? -7.988 -3.155 19.281 1.00 86.75 102 THR A C 1
ATOM 775 O O . THR A 1 102 ? -6.882 -2.838 19.727 1.00 86.75 102 THR A O 1
ATOM 778 N N . VAL A 1 103 ? -8.882 -2.257 18.879 1.00 88.88 103 VAL A N 1
ATOM 779 C CA . VAL A 1 103 ? -8.620 -0.816 18.810 1.00 88.88 103 VAL A CA 1
ATOM 780 C C . VAL A 1 103 ? -9.509 -0.027 19.765 1.00 88.88 103 VAL A C 1
ATOM 782 O O . VAL A 1 103 ? -10.610 -0.445 20.110 1.00 88.88 103 VAL A O 1
ATOM 785 N N . SER A 1 104 ? -9.029 1.125 20.236 1.00 84.12 104 SER A N 1
ATOM 786 C CA . SER A 1 104 ? -9.772 1.976 21.175 1.00 84.12 104 SER A CA 1
ATOM 787 C C . SER A 1 104 ? -10.941 2.711 20.523 1.00 84.12 104 SER A C 1
ATOM 789 O O . SER A 1 104 ? -11.863 3.127 21.217 1.00 84.12 104 SER A O 1
ATOM 791 N N . LYS A 1 105 ? -10.869 2.923 19.207 1.00 79.50 105 LYS A N 1
ATOM 792 C CA . LYS A 1 105 ? -11.865 3.632 18.411 1.00 79.50 105 LYS A CA 1
ATOM 793 C C . LYS A 1 105 ? -11.919 2.985 17.036 1.00 79.50 105 LYS A C 1
ATOM 795 O O . LYS A 1 105 ? -10.883 2.830 16.400 1.00 79.50 105 LYS A O 1
ATOM 800 N N . SER A 1 106 ? -13.123 2.644 16.597 1.00 82.50 106 SER A N 1
ATOM 801 C CA . SER A 1 106 ? -13.394 2.176 15.242 1.00 82.50 106 SER A CA 1
ATOM 802 C C . SER A 1 106 ? -14.297 3.191 14.550 1.00 82.50 106 SER A C 1
ATOM 804 O O . SER A 1 106 ? -15.251 3.694 15.145 1.00 82.50 106 SER A O 1
ATOM 806 N N . ASN A 1 107 ? -13.953 3.554 13.321 1.00 87.25 107 ASN A N 1
ATOM 807 C CA . ASN A 1 107 ? -14.741 4.435 12.468 1.00 87.25 107 ASN A CA 1
ATOM 808 C C . ASN A 1 107 ? -14.816 3.811 11.058 1.00 87.25 107 ASN A C 1
ATOM 810 O O . ASN A 1 107 ? -14.044 2.894 10.764 1.00 87.25 107 ASN A O 1
ATOM 814 N N . PRO A 1 108 ? -15.711 4.285 10.172 1.00 88.00 108 PRO A N 1
ATOM 815 C CA . PRO A 1 108 ? -15.854 3.703 8.837 1.00 88.00 108 PRO A CA 1
ATOM 816 C C . PRO A 1 108 ? -14.551 3.687 8.030 1.00 88.00 108 PRO A C 1
ATOM 818 O O . PRO A 1 108 ? -14.307 2.743 7.292 1.00 88.00 108 PRO A O 1
ATOM 821 N N . LEU A 1 109 ? -13.693 4.695 8.206 1.00 87.81 109 LEU A N 1
ATOM 822 C CA . LEU A 1 109 ? -12.415 4.795 7.505 1.00 87.81 109 LEU A CA 1
ATOM 823 C C . LEU A 1 109 ? -11.435 3.699 7.945 1.00 87.81 109 LEU A C 1
ATOM 825 O O . LEU A 1 109 ? -10.835 3.055 7.097 1.00 87.81 109 LEU A O 1
ATOM 829 N N . VAL A 1 110 ? -11.334 3.436 9.251 1.00 89.88 110 VAL A N 1
ATOM 830 C CA . VAL A 1 110 ? -10.529 2.344 9.819 1.00 89.88 110 VAL A CA 1
ATOM 831 C C . VAL A 1 110 ? -11.053 0.996 9.345 1.00 89.88 110 VAL A C 1
ATOM 833 O O . VAL A 1 110 ? -10.257 0.162 8.933 1.00 89.88 110 VAL A O 1
ATOM 836 N N . VAL A 1 111 ? -12.372 0.781 9.370 1.00 89.19 111 VAL A N 1
ATOM 837 C CA . VAL A 1 111 ? -12.991 -0.489 8.947 1.00 89.19 111 VAL A CA 1
ATOM 838 C C . VAL A 1 111 ? -12.796 -0.740 7.450 1.00 89.19 111 VAL A C 1
ATOM 840 O O . VAL A 1 111 ? -12.571 -1.873 7.040 1.00 89.19 111 VAL A O 1
ATOM 843 N N . LEU A 1 112 ? -12.855 0.306 6.628 1.00 90.62 112 LEU A N 1
ATOM 844 C CA . LEU A 1 112 ? -12.686 0.182 5.181 1.00 90.62 112 LEU A CA 1
ATOM 845 C C . LEU A 1 112 ? -11.219 0.217 4.735 1.00 90.62 112 LEU A C 1
ATOM 847 O O . LEU A 1 112 ? -10.934 -0.107 3.584 1.00 90.62 112 LEU A O 1
ATOM 851 N N . ALA A 1 113 ? -10.293 0.578 5.625 1.00 92.75 113 ALA A N 1
ATOM 852 C CA . ALA A 1 113 ? -8.886 0.772 5.296 1.00 92.75 113 ALA A CA 1
ATOM 853 C C . ALA A 1 113 ? -8.241 -0.399 4.543 1.00 92.75 113 ALA A C 1
ATOM 855 O O . ALA A 1 113 ? -7.655 -0.144 3.491 1.00 92.75 113 ALA A O 1
ATOM 856 N N . PRO A 1 114 ? -8.387 -1.669 4.969 1.00 91.94 114 PRO A N 1
ATOM 857 C CA . PRO A 1 114 ? -7.770 -2.787 4.258 1.00 91.94 114 PRO A CA 1
ATOM 858 C C . PRO A 1 114 ? -8.315 -3.007 2.849 1.00 91.94 114 PRO A C 1
ATOM 860 O O . PRO A 1 114 ? -7.670 -3.677 2.056 1.00 91.94 114 PRO A O 1
ATOM 863 N N . TYR A 1 115 ? -9.488 -2.467 2.517 1.00 90.38 115 TYR A N 1
ATOM 864 C CA . TYR A 1 115 ? -10.072 -2.636 1.190 1.00 90.38 115 TYR A CA 1
ATOM 865 C C . TYR A 1 115 ? -9.480 -1.638 0.195 1.00 90.38 115 TYR A C 1
ATOM 867 O O . TYR A 1 115 ? -9.144 -2.012 -0.927 1.00 90.38 115 TYR A O 1
ATOM 875 N N . PHE A 1 116 ? -9.305 -0.375 0.598 1.00 90.31 116 PHE A N 1
ATOM 876 C CA . PHE A 1 116 ? -8.807 0.663 -0.311 1.00 90.31 116 PHE A CA 1
ATOM 877 C C . PHE A 1 116 ? -7.293 0.905 -0.227 1.00 90.31 116 PHE A C 1
ATOM 879 O O . PHE A 1 116 ? -6.736 1.492 -1.151 1.00 90.31 116 PHE A O 1
ATOM 886 N N . PHE A 1 117 ? -6.621 0.506 0.858 1.00 93.44 117 PHE A N 1
ATOM 887 C CA . PHE A 1 117 ? -5.196 0.763 1.067 1.00 93.44 117 PHE A CA 1
ATOM 888 C C . PHE A 1 117 ? -4.350 -0.481 0.742 1.00 93.44 117 PHE A C 1
ATOM 890 O O . PHE A 1 117 ? -4.325 -1.417 1.546 1.00 93.44 117 PHE A O 1
ATOM 897 N N . PRO A 1 118 ? -3.622 -0.509 -0.394 1.00 94.06 118 PRO A N 1
ATOM 898 C CA . PRO A 1 118 ? -2.817 -1.656 -0.793 1.00 94.06 118 PRO A CA 1
ATOM 899 C C . PRO A 1 118 ? -1.502 -1.711 -0.018 1.00 94.06 118 PRO A C 1
ATOM 901 O O . PRO A 1 118 ? -0.452 -1.297 -0.509 1.00 94.06 118 PRO A O 1
ATOM 904 N N . PHE A 1 119 ? -1.567 -2.220 1.214 1.00 95.50 119 PHE A N 1
ATOM 905 C CA . PHE A 1 119 ? -0.475 -2.185 2.190 1.00 95.50 119 PHE A CA 1
ATOM 906 C C . PHE A 1 119 ? 0.878 -2.618 1.607 1.00 95.50 119 PHE A C 1
ATOM 908 O O . PHE A 1 119 ? 1.861 -1.882 1.703 1.00 95.50 119 PHE A O 1
ATOM 915 N N . TYR A 1 120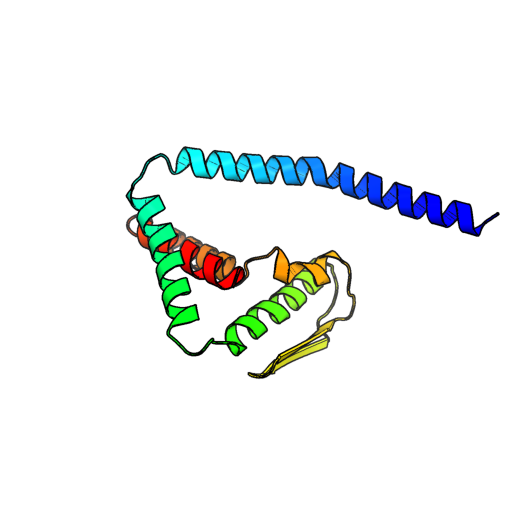 ? 0.927 -3.774 0.943 1.00 95.06 120 TYR A N 1
ATOM 916 C CA . TYR A 1 120 ? 2.169 -4.306 0.378 1.00 95.06 120 TYR A CA 1
ATOM 917 C C . TYR A 1 120 ? 2.683 -3.514 -0.827 1.00 95.06 120 TYR A C 1
ATOM 919 O O . TYR A 1 120 ? 3.895 -3.372 -0.974 1.00 95.06 120 TYR A O 1
ATOM 927 N N . ALA A 1 121 ? 1.795 -2.944 -1.646 1.00 95.38 121 ALA A N 1
ATOM 928 C CA . ALA A 1 121 ? 2.203 -2.077 -2.751 1.00 95.38 121 ALA A CA 1
ATOM 929 C C . ALA A 1 121 ? 2.784 -0.753 -2.238 1.00 95.38 121 ALA A C 1
ATOM 931 O O . ALA A 1 121 ? 3.778 -0.263 -2.770 1.00 95.38 121 ALA A O 1
ATOM 932 N N . VAL A 1 122 ? 2.215 -0.203 -1.159 1.00 95.31 122 VAL A N 1
ATOM 933 C CA . VAL A 1 122 ? 2.760 0.990 -0.498 1.00 95.31 122 VAL A CA 1
ATOM 934 C C . VAL A 1 122 ? 4.120 0.690 0.126 1.00 95.31 122 VAL A C 1
ATOM 936 O O . VAL A 1 122 ? 5.054 1.459 -0.083 1.00 95.31 122 VAL A O 1
ATOM 939 N N . LEU A 1 123 ? 4.276 -0.434 0.834 1.00 95.75 123 LEU A N 1
ATOM 940 C CA . LEU A 1 123 ? 5.581 -0.843 1.364 1.00 95.75 123 LEU A CA 1
ATOM 941 C C . LEU A 1 123 ? 6.624 -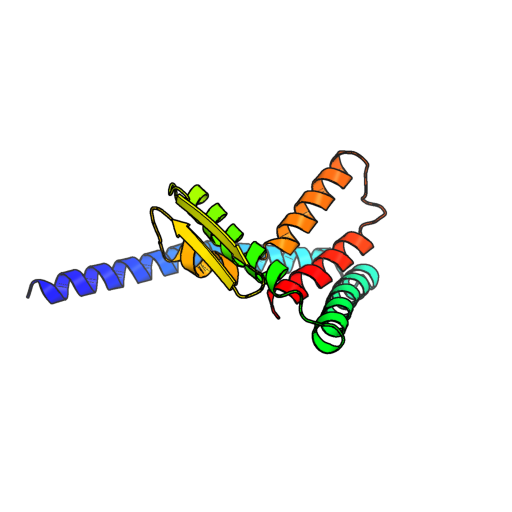1.016 0.257 1.00 95.75 123 LEU A C 1
ATOM 943 O O . LEU A 1 123 ? 7.751 -0.550 0.409 1.00 95.75 123 LEU A O 1
ATOM 947 N N . TRP A 1 124 ? 6.248 -1.647 -0.857 1.00 96.38 124 TRP A N 1
ATOM 948 C CA . TRP A 1 124 ? 7.123 -1.801 -2.016 1.00 96.38 124 TRP A CA 1
ATOM 949 C C . TRP A 1 124 ? 7.549 -0.446 -2.594 1.00 96.38 124 TRP A C 1
ATOM 951 O O . TRP A 1 124 ? 8.730 -0.230 -2.862 1.00 96.38 124 TRP A O 1
ATOM 961 N N . ALA A 1 125 ? 6.613 0.499 -2.714 1.00 94.44 125 ALA A N 1
ATOM 962 C CA . ALA A 1 125 ? 6.910 1.846 -3.186 1.00 94.44 125 ALA A CA 1
ATOM 963 C C . ALA A 1 125 ? 7.810 2.638 -2.233 1.00 94.44 125 ALA A C 1
ATOM 965 O O . ALA A 1 125 ? 8.734 3.308 -2.690 1.00 94.44 125 ALA A O 1
ATOM 966 N N . LEU A 1 126 ? 7.596 2.525 -0.921 1.00 95.00 126 LEU A N 1
ATOM 967 C CA . LEU A 1 126 ? 8.465 3.147 0.078 1.00 95.00 126 LEU A CA 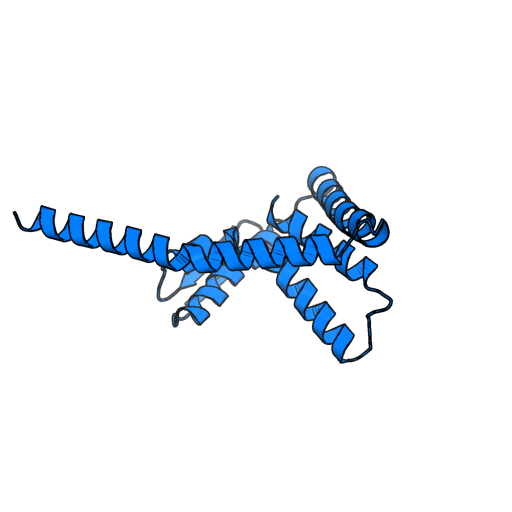1
ATOM 968 C C . LEU A 1 126 ? 9.875 2.553 0.039 1.00 95.00 126 LEU A C 1
ATOM 970 O O . LEU A 1 126 ? 10.850 3.301 0.019 1.00 95.00 126 LEU A O 1
ATOM 974 N N . PHE A 1 127 ? 9.985 1.224 -0.027 1.00 94.88 127 PHE A N 1
ATOM 975 C CA . PHE A 1 127 ? 11.263 0.529 -0.170 1.00 94.88 127 PHE A CA 1
ATOM 976 C C . PHE A 1 127 ? 12.024 1.010 -1.411 1.00 94.88 127 PHE A C 1
ATOM 978 O O . PHE A 1 127 ? 13.203 1.356 -1.323 1.00 94.88 127 PHE A O 1
ATOM 985 N N . TRP A 1 128 ? 11.333 1.114 -2.548 1.00 93.88 128 TRP A N 1
ATOM 986 C CA . TRP A 1 128 ? 11.927 1.622 -3.779 1.00 93.88 128 TRP A CA 1
ATOM 987 C C . TRP A 1 128 ? 12.343 3.092 -3.683 1.00 93.88 128 TRP A C 1
ATOM 989 O O . TRP A 1 128 ? 13.425 3.463 -4.139 1.00 93.88 128 TRP A O 1
ATOM 999 N N . GLY A 1 129 ? 11.506 3.935 -3.072 1.00 92.81 129 GLY A N 1
ATOM 1000 C CA . GLY A 1 129 ? 11.799 5.352 -2.858 1.00 92.81 129 GLY A CA 1
ATOM 1001 C C . GLY A 1 129 ? 13.060 5.558 -2.020 1.00 92.81 129 GLY A C 1
ATOM 1002 O O . GLY A 1 129 ? 13.925 6.346 -2.398 1.00 92.81 129 GLY A O 1
ATOM 1003 N N . VAL A 1 130 ? 13.218 4.785 -0.941 1.00 93.69 130 VAL A N 1
ATOM 1004 C CA . VAL A 1 130 ? 14.438 4.788 -0.116 1.00 93.69 130 VAL A CA 1
ATOM 1005 C C . VAL A 1 130 ? 15.650 4.312 -0.921 1.00 93.69 130 VAL A C 1
ATOM 1007 O O . VAL A 1 130 ? 16.691 4.963 -0.889 1.00 93.69 130 VAL A O 1
ATOM 1010 N N . GLY A 1 131 ? 15.526 3.222 -1.684 1.00 91.19 131 GLY A N 1
ATOM 1011 C CA . GLY A 1 131 ? 16.614 2.724 -2.536 1.00 91.19 131 GLY A CA 1
ATOM 1012 C C . GLY A 1 131 ? 17.043 3.727 -3.612 1.00 91.19 131 GLY A C 1
ATOM 1013 O O . GLY A 1 131 ? 18.234 3.915 -3.858 1.00 91.19 131 GLY A O 1
ATOM 1014 N N . THR A 1 132 ? 16.084 4.442 -4.198 1.00 89.94 132 THR A N 1
ATOM 1015 C CA . THR A 1 132 ? 16.347 5.503 -5.179 1.00 89.94 132 THR A CA 1
ATOM 1016 C C . THR A 1 132 ? 17.059 6.687 -4.532 1.00 89.94 132 THR A C 1
ATOM 1018 O O . THR A 1 132 ? 18.039 7.181 -5.083 1.00 89.94 132 THR A O 1
ATOM 1021 N N . TRP A 1 133 ? 16.633 7.086 -3.331 1.00 90.94 133 TRP A N 1
ATOM 1022 C CA . TRP A 1 133 ? 17.257 8.176 -2.583 1.00 90.94 133 TRP A CA 1
ATOM 1023 C C . TRP A 1 133 ? 18.698 7.866 -2.148 1.00 90.94 133 TRP A C 1
ATOM 1025 O O . TRP A 1 133 ? 19.550 8.747 -2.196 1.00 90.94 133 TRP A O 1
ATOM 1035 N N . LEU A 1 134 ? 18.985 6.620 -1.754 1.00 91.81 134 LEU A N 1
ATOM 1036 C CA . LEU A 1 134 ? 20.310 6.213 -1.272 1.00 91.81 134 LEU A CA 1
ATOM 1037 C C . LEU A 1 134 ? 21.277 5.784 -2.384 1.00 91.81 134 LEU A C 1
ATOM 1039 O O . LEU A 1 134 ? 22.489 5.844 -2.189 1.00 91.81 134 LEU A O 1
ATOM 1043 N N . GLY A 1 135 ? 20.770 5.292 -3.517 1.00 85.75 135 GLY A N 1
ATOM 1044 C CA . GLY A 1 135 ? 21.595 4.583 -4.497 1.00 85.75 135 GLY A CA 1
ATOM 1045 C C . GLY A 1 135 ? 21.167 4.714 -5.954 1.00 85.75 135 GLY A C 1
ATOM 1046 O O . GLY A 1 135 ? 21.614 3.899 -6.761 1.00 85.75 135 GLY A O 1
ATOM 1047 N N . HIS A 1 136 ? 20.314 5.687 -6.302 1.00 84.81 136 HIS A N 1
ATOM 1048 C CA . HIS A 1 136 ? 19.913 5.983 -7.686 1.00 84.81 136 HIS A CA 1
ATOM 1049 C C . HIS A 1 136 ? 19.443 4.740 -8.462 1.00 84.81 136 HIS A C 1
ATOM 1051 O O . HIS A 1 136 ? 19.964 4.372 -9.520 1.00 84.81 136 HIS A O 1
ATOM 1057 N N . TRP A 1 137 ? 18.449 4.040 -7.913 1.00 86.38 137 TRP A N 1
ATOM 1058 C CA . TRP A 1 137 ? 17.850 2.842 -8.516 1.00 86.38 137 TRP A CA 1
ATOM 1059 C C . TRP A 1 137 ? 17.023 3.118 -9.781 1.00 86.38 137 TRP A C 1
ATOM 1061 O O . TRP A 1 137 ? 16.379 2.207 -10.296 1.00 86.38 137 TRP A O 1
ATOM 1071 N N . ASP A 1 138 ? 17.080 4.328 -10.335 1.00 82.12 138 ASP A N 1
ATOM 1072 C CA . ASP A 1 138 ? 16.340 4.762 -11.524 1.00 82.12 138 ASP A CA 1
ATOM 1073 C C . ASP A 1 138 ? 16.538 3.819 -12.722 1.00 82.12 138 ASP A C 1
ATOM 1075 O O . ASP A 1 138 ? 15.610 3.539 -13.477 1.00 82.12 138 ASP A O 1
ATOM 1079 N N . ARG A 1 139 ? 17.730 3.226 -12.857 1.00 84.06 139 ARG A N 1
ATOM 1080 C CA . ARG A 1 139 ? 18.027 2.237 -13.910 1.00 84.06 139 ARG A CA 1
ATOM 1081 C C . ARG A 1 139 ? 17.257 0.917 -13.779 1.00 84.06 139 ARG A C 1
ATOM 1083 O O . ARG A 1 139 ? 17.149 0.172 -14.747 1.00 84.06 139 ARG A O 1
ATOM 1090 N N . PHE A 1 140 ? 16.739 0.606 -12.595 1.00 88.12 140 PHE A N 1
ATOM 1091 C CA . PHE A 1 140 ? 16.020 -0.632 -12.297 1.00 88.12 140 PHE A CA 1
ATOM 1092 C C . PHE A 1 140 ? 14.502 -0.443 -12.273 1.00 88.12 140 PHE A C 1
ATOM 1094 O O . PHE A 1 140 ? 13.782 -1.347 -11.860 1.00 88.12 140 PHE A O 1
ATOM 1101 N N . LEU A 1 141 ? 14.000 0.694 -12.760 1.00 88.44 141 LEU A N 1
ATOM 1102 C CA . LEU A 1 141 ? 12.579 1.037 -12.765 1.00 88.44 141 LEU A CA 1
ATOM 1103 C C . LEU A 1 141 ? 11.633 -0.064 -13.303 1.00 88.44 141 LEU A C 1
ATOM 1105 O O . LEU A 1 141 ? 10.525 -0.186 -12.786 1.00 88.44 141 LEU A O 1
ATOM 1109 N N . PRO A 1 142 ? 12.002 -0.926 -14.273 1.00 91.44 142 PRO A N 1
ATOM 1110 C CA . PRO A 1 142 ? 11.147 -2.057 -14.644 1.00 91.44 142 PRO A CA 1
ATOM 1111 C C . PRO A 1 142 ? 10.847 -3.008 -13.472 1.00 91.44 142 PRO A C 1
ATOM 1113 O O . PRO A 1 142 ? 9.724 -3.483 -13.344 1.00 91.44 142 PRO A O 1
ATOM 1116 N N . TRP A 1 143 ? 11.799 -3.238 -12.565 1.00 92.75 143 TRP A N 1
ATOM 1117 C CA . TRP A 1 143 ? 11.592 -4.080 -11.381 1.00 92.75 143 TRP A CA 1
ATOM 1118 C C . TRP A 1 143 ? 10.649 -3.440 -10.368 1.00 92.75 143 TRP A C 1
ATOM 1120 O O . TRP A 1 143 ? 9.860 -4.142 -9.736 1.00 92.75 143 TRP A O 1
ATOM 1130 N N . PHE A 1 144 ? 10.672 -2.111 -10.260 1.00 93.62 144 PHE A N 1
ATOM 1131 C CA . PHE A 1 144 ? 9.675 -1.378 -9.490 1.00 93.62 144 PHE A CA 1
ATOM 1132 C C . PHE A 1 144 ? 8.264 -1.649 -10.008 1.00 93.62 144 PHE A C 1
ATOM 1134 O O . PHE A 1 144 ? 7.406 -2.075 -9.236 1.00 93.62 144 PHE A O 1
ATOM 1141 N N . HIS A 1 145 ? 8.049 -1.463 -11.313 1.00 93.12 145 HIS A N 1
ATOM 1142 C CA . HIS A 1 145 ? 6.760 -1.693 -11.966 1.00 93.12 145 HIS A CA 1
ATOM 1143 C C . HIS A 1 145 ? 6.303 -3.149 -11.852 1.00 93.12 145 HIS A C 1
ATOM 1145 O O . HIS A 1 145 ? 5.138 -3.408 -11.554 1.00 93.12 145 HIS A O 1
ATOM 1151 N N . PHE A 1 146 ? 7.228 -4.098 -12.005 1.00 96.06 146 PHE A N 1
ATOM 1152 C CA . PHE A 1 146 ? 6.953 -5.514 -11.784 1.00 96.06 146 PHE A CA 1
ATOM 1153 C C . PHE A 1 146 ? 6.466 -5.782 -10.357 1.00 96.06 146 PHE A C 1
ATOM 1155 O O . PHE A 1 146 ? 5.401 -6.367 -10.165 1.00 96.06 146 PHE A O 1
ATOM 1162 N N . GLY A 1 147 ? 7.198 -5.312 -9.345 1.00 96.88 147 GLY A N 1
ATOM 1163 C CA . GLY A 1 147 ? 6.801 -5.500 -7.950 1.00 96.88 147 GLY A CA 1
ATOM 1164 C C . GLY A 1 147 ? 5.499 -4.778 -7.595 1.00 96.88 147 GLY A C 1
ATOM 1165 O O . GLY A 1 147 ? 4.692 -5.320 -6.840 1.00 96.88 147 GLY A O 1
ATOM 1166 N N . LEU A 1 148 ? 5.228 -3.611 -8.191 1.00 95.44 148 LEU A N 1
ATOM 1167 C CA . LEU A 1 148 ? 3.937 -2.933 -8.062 1.00 95.44 148 LEU A CA 1
ATOM 1168 C C . LEU A 1 148 ? 2.799 -3.784 -8.625 1.00 95.44 148 LEU A C 1
ATOM 1170 O O . LEU A 1 148 ? 1.811 -4.000 -7.933 1.00 95.44 148 LEU A O 1
ATOM 1174 N N . GLY A 1 149 ? 2.940 -4.303 -9.847 1.00 96.00 149 GLY A N 1
ATOM 1175 C CA . GLY A 1 149 ? 1.935 -5.176 -10.451 1.00 96.00 149 GLY A CA 1
ATOM 1176 C C . GLY A 1 149 ? 1.687 -6.435 -9.622 1.00 96.00 149 GLY A C 1
ATOM 1177 O O . GLY A 1 149 ? 0.539 -6.796 -9.374 1.00 96.00 149 GLY A O 1
ATOM 1178 N N . PHE A 1 150 ? 2.756 -7.059 -9.124 1.00 97.44 150 PHE A N 1
ATOM 1179 C CA . PHE A 1 150 ? 2.685 -8.245 -8.271 1.00 97.44 150 PHE A CA 1
ATOM 1180 C C . PHE A 1 150 ? 1.962 -7.969 -6.944 1.00 97.44 150 PHE A C 1
ATOM 1182 O O . PHE A 1 150 ? 1.015 -8.665 -6.589 1.00 97.44 150 PHE A O 1
ATOM 1189 N N . THR A 1 151 ? 2.379 -6.935 -6.209 1.00 96.56 151 THR A N 1
ATOM 1190 C CA . THR A 1 151 ? 1.810 -6.592 -4.891 1.00 96.56 151 THR A CA 1
ATOM 1191 C C . THR A 1 151 ? 0.404 -6.004 -4.981 1.00 96.56 151 THR A C 1
ATOM 1193 O O . THR A 1 151 ? -0.391 -6.173 -4.058 1.00 96.56 151 THR A O 1
ATOM 1196 N N . TYR A 1 152 ? 0.063 -5.344 -6.088 1.00 95.06 152 TYR A N 1
ATOM 1197 C CA . TYR A 1 152 ? -1.296 -4.874 -6.329 1.00 95.06 152 TYR A CA 1
ATOM 1198 C C . TYR A 1 152 ? -2.228 -6.025 -6.717 1.00 95.06 152 TYR A C 1
ATOM 1200 O O . TYR A 1 152 ? -3.339 -6.103 -6.203 1.00 95.06 152 TYR A O 1
ATOM 1208 N N . ALA A 1 153 ? -1.763 -6.964 -7.550 1.00 95.56 153 ALA A N 1
ATOM 1209 C CA . ALA A 1 153 ? -2.501 -8.192 -7.834 1.00 95.56 153 ALA A CA 1
ATOM 1210 C C . ALA A 1 153 ? -2.722 -9.019 -6.555 1.00 95.56 153 ALA A C 1
ATOM 1212 O O . ALA A 1 153 ? -3.820 -9.519 -6.347 1.00 95.56 153 ALA A O 1
ATOM 1213 N N . PHE A 1 154 ? -1.728 -9.078 -5.661 1.00 94.75 154 PHE A N 1
ATOM 1214 C CA . PHE A 1 154 ? -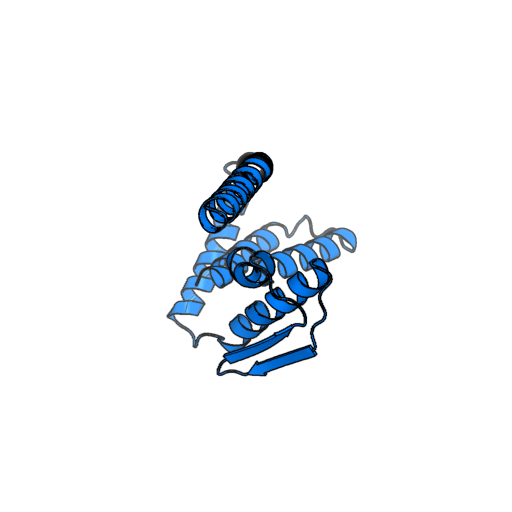1.872 -9.658 -4.321 1.00 94.75 154 PHE A CA 1
ATOM 1215 C C . PHE A 1 154 ? -2.996 -9.018 -3.507 1.00 94.75 154 PHE A C 1
ATOM 1217 O O . PHE A 1 154 ? -3.737 -9.715 -2.825 1.00 94.75 154 PHE A O 1
ATOM 1224 N N . HIS A 1 155 ? -3.126 -7.694 -3.566 1.00 94.25 155 HIS A N 1
A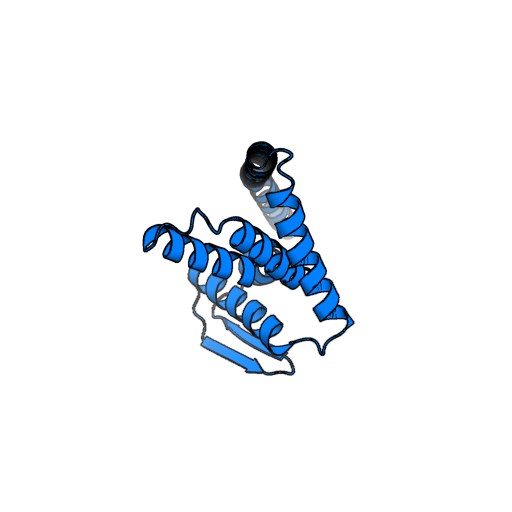TOM 1225 C CA . HIS A 1 155 ? -4.124 -6.964 -2.787 1.00 94.25 155 HIS A CA 1
ATOM 1226 C C . HIS A 1 155 ? -5.569 -7.261 -3.212 1.00 94.25 155 HIS A C 1
ATOM 1228 O O . HIS A 1 155 ? -6.472 -7.218 -2.380 1.00 94.25 155 HIS A O 1
ATOM 1234 N N . ILE A 1 156 ? -5.796 -7.536 -4.499 1.00 92.56 156 ILE A N 1
ATOM 1235 C CA . ILE A 1 156 ? -7.146 -7.706 -5.065 1.00 92.56 156 ILE A CA 1
ATOM 1236 C C . ILE A 1 156 ? -7.649 -9.160 -5.081 1.00 92.56 156 ILE A C 1
ATOM 1238 O O . ILE A 1 156 ? -8.819 -9.373 -5.399 1.00 92.56 156 ILE A O 1
ATOM 1242 N N . THR A 1 157 ? -6.793 -10.145 -4.787 1.00 89.81 157 THR A N 1
ATOM 1243 C CA . THR A 1 157 ? -7.110 -11.590 -4.814 1.00 89.81 157 THR A CA 1
ATOM 1244 C C . THR A 1 157 ? -7.247 -12.186 -3.423 1.00 89.81 157 THR A C 1
ATOM 1246 O O . THR A 1 157 ? -8.181 -12.991 -3.213 1.00 89.81 157 THR A O 1
#

pLDDT: mean 87.46, std 8.5, range [53.84, 97.44]

Foldseek 3Di:
DVVVVVVVVVVVVVVVVVVVCVVVVVVVVVVVVVVVVVCPPPCLLVCLLVVLLVVLVCCVVPHDDQQQVLQCQQQVQLQVVCVVVVKHWPDWDTDSVHTDTDIPDDDPCSVCRLLPPLRQLVVLVVVVVVCCVVPNCVVVVSNSSSSNSNSVSVSVD

Radius of gyration: 19.76 Å; chains: 1; bounding box: 63×40×47 Å

Sequence (157 aa):
MAKRSASALHAFGRVMLGLALLPWCFGATWALVAVIRAAGPSATFWVATFGGAASWVAVFFLLPKPLWLYVVGHELTHAIWTWLCGGRVKSFRVTSKGGSVTVSKSNPLVVLAPYFFPFYAVLWALFWGVGTWLGHWDRFLPWFHFGLGFTYAFHIT

Secondary structure (DSSP, 8-state):
-HHHHHHHHHHHHHHHHHHHHHHHHHHHHHHHHHHHHHHTT-HHHHHHHHHHHHHHHHHHHHS---HHHHHHHHHHHHHHHHHHTT--EEEEEEETTEEEEEES---HHHHHHHHH--HHHHHHHHHHHHHHHHH-GGGGHHHHHHHHHHHHHHHH-